Protein AF-A0A7S2BCW7-F1 (afdb_monomer)

Organism: NCBI:txid3111310

Radius of gyration: 16.43 Å; Cα contacts (8 Å, |Δi|>4): 64; chains: 1; bounding box: 41×32×44 Å

pLDDT: mean 91.64, std 8.92, range [43.31, 98.06]

Secondary structure (DSSP, 8-state):
--HHHHS-HHHHHHHH-TT---HHHHHHHHHHHH--SS--TTTSTTHHHHHHHHHHHHHHHHHHHH-TT-------HHHHHHHH-TTGGGS--

Structure (mmCIF, N/CA/C/O backbone):
data_AF-A0A7S2BCW7-F1
#
_entry.id   AF-A0A7S2BCW7-F1
#
loop_
_atom_site.group_PDB
_atom_site.id
_atom_site.type_symbol
_atom_site.label_atom_id
_atom_site.label_alt_id
_atom_site.label_comp_id
_atom_site.label_asym_id
_atom_site.label_entity_id
_atom_site.label_seq_id
_atom_site.pdbx_PDB_ins_code
_atom_site.Cartn_x
_atom_site.Cartn_y
_atom_site.Cartn_z
_atom_site.occupancy
_atom_site.B_iso_or_equiv
_atom_site.auth_seq_id
_atom_site.auth_comp_id
_atom_site.auth_asym_id
_atom_site.auth_atom_id
_atom_site.pdbx_PDB_model_num
ATOM 1 N N . MET A 1 1 ? -7.289 7.994 -0.092 1.00 60.62 1 MET A N 1
ATOM 2 C CA . MET A 1 1 ? -7.306 7.260 1.189 1.00 60.62 1 MET A CA 1
ATOM 3 C C . MET A 1 1 ? -6.208 7.841 2.072 1.00 60.62 1 MET A C 1
ATOM 5 O O . MET A 1 1 ? -5.054 7.478 1.920 1.00 60.62 1 MET A O 1
ATOM 9 N N 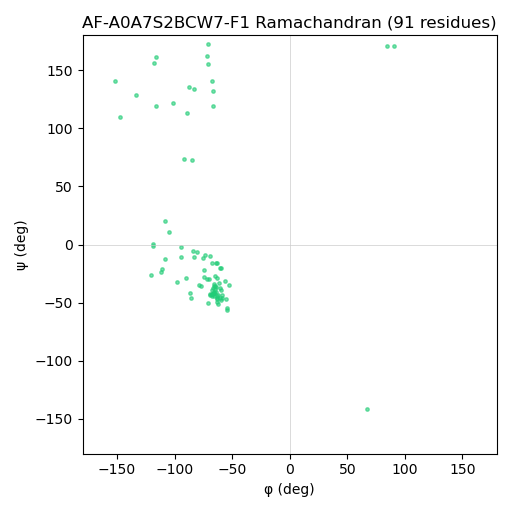. VAL A 1 2 ? -6.536 8.847 2.887 1.00 84.00 2 VAL A N 1
ATOM 10 C CA . VAL A 1 2 ? -5.533 9.628 3.645 1.00 84.00 2 VAL A CA 1
ATOM 11 C C . VAL A 1 2 ? -5.318 9.108 5.069 1.00 84.00 2 VAL A C 1
ATOM 13 O O . VAL A 1 2 ? -4.365 9.504 5.725 1.00 84.00 2 VAL A O 1
ATOM 16 N N . THR A 1 3 ? -6.169 8.188 5.537 1.00 93.50 3 THR A N 1
ATOM 17 C CA . THR A 1 3 ? -6.144 7.637 6.901 1.00 93.50 3 THR A CA 1
ATOM 18 C C . THR A 1 3 ? -4.784 7.052 7.267 1.00 93.50 3 THR A C 1
ATOM 20 O O . THR A 1 3 ? -4.176 7.514 8.221 1.00 93.50 3 THR A O 1
ATOM 23 N N . VAL A 1 4 ? -4.254 6.127 6.457 1.00 94.38 4 VAL A N 1
ATOM 24 C CA . VAL A 1 4 ? -2.934 5.500 6.683 1.00 94.38 4 VAL A CA 1
ATOM 25 C C . VAL A 1 4 ? -1.770 6.497 6.692 1.00 94.38 4 VAL A C 1
ATOM 27 O O . VAL A 1 4 ? -0.711 6.188 7.234 1.00 94.38 4 VAL A O 1
ATOM 30 N N . TYR A 1 5 ? -1.953 7.687 6.113 1.00 95.00 5 TYR A N 1
ATOM 31 C CA . TYR A 1 5 ? -0.960 8.764 6.117 1.00 95.00 5 TYR A CA 1
ATOM 32 C C . TYR A 1 5 ? -1.098 9.715 7.312 1.00 95.00 5 TYR A C 1
ATOM 34 O O . TYR A 1 5 ? -0.096 10.286 7.734 1.00 95.00 5 TYR A O 1
ATOM 42 N N . ASN A 1 6 ? -2.307 9.881 7.853 1.00 96.19 6 ASN A N 1
ATOM 43 C CA . ASN A 1 6 ? -2.622 10.928 8.829 1.00 96.19 6 ASN A CA 1
ATOM 44 C C . ASN A 1 6 ? -2.899 10.405 10.243 1.00 96.19 6 ASN A C 1
ATOM 46 O O . ASN A 1 6 ? -2.813 11.182 11.187 1.00 96.19 6 ASN A O 1
ATOM 50 N N . VAL A 1 7 ? -3.248 9.126 10.389 1.00 96.50 7 VAL A N 1
ATOM 51 C CA . VAL A 1 7 ? -3.581 8.505 11.675 1.00 96.50 7 VAL A CA 1
ATOM 52 C C . VAL A 1 7 ? -2.381 7.701 12.158 1.00 96.50 7 VAL A C 1
ATOM 54 O O . VAL A 1 7 ? -1.899 6.804 11.455 1.00 96.50 7 VAL A O 1
ATOM 57 N N . ASP A 1 8 ? -1.887 8.032 13.350 1.00 96.62 8 ASP A N 1
ATOM 58 C CA . ASP A 1 8 ? -0.762 7.325 13.955 1.00 96.62 8 ASP A CA 1
ATOM 59 C C . ASP A 1 8 ? -1.138 5.907 14.414 1.00 96.62 8 ASP A C 1
ATOM 61 O O . ASP A 1 8 ? -2.289 5.478 14.350 1.00 96.62 8 ASP A O 1
ATOM 65 N N . GLU A 1 9 ? -0.141 5.132 14.837 1.00 96.12 9 GLU A N 1
ATOM 66 C CA . GLU A 1 9 ? -0.348 3.734 15.216 1.00 96.12 9 GLU A CA 1
ATOM 67 C C . GLU A 1 9 ? -1.259 3.569 16.441 1.00 96.12 9 GLU A C 1
ATOM 69 O O . GLU A 1 9 ? -2.048 2.630 16.484 1.00 96.12 9 GLU A O 1
ATOM 74 N N . THR A 1 10 ? -1.168 4.465 17.427 1.00 97.75 10 THR A N 1
ATOM 75 C CA . THR A 1 10 ? -1.934 4.341 18.676 1.00 97.75 10 THR A CA 1
ATOM 76 C C . THR A 1 10 ? -3.404 4.619 18.411 1.00 97.75 10 THR A C 1
ATOM 78 O O . THR A 1 10 ? -4.265 3.816 18.771 1.00 97.75 10 THR A O 1
ATOM 81 N N . GLU A 1 11 ? -3.689 5.736 17.740 1.00 97.81 11 GLU A N 1
ATOM 82 C CA . GLU A 1 11 ? -5.048 6.099 17.350 1.00 97.81 11 GLU A CA 1
ATOM 83 C C . GLU A 1 11 ? -5.630 5.069 16.375 1.00 97.81 11 GLU A C 1
ATOM 85 O O . GLU A 1 11 ? -6.748 4.589 16.557 1.00 97.81 11 GLU A O 1
ATOM 90 N N . GLY A 1 12 ? -4.860 4.667 15.364 1.00 97.19 12 GLY A N 1
ATOM 91 C CA . GLY A 1 12 ? -5.336 3.739 14.351 1.00 97.19 12 GLY A CA 1
ATOM 92 C C . GLY A 1 12 ? -5.624 2.343 14.897 1.00 97.19 12 GLY A C 1
ATOM 93 O O . GLY A 1 12 ? -6.617 1.743 14.498 1.00 97.19 12 GLY A O 1
ATOM 94 N N . LYS A 1 13 ? -4.846 1.847 15.867 1.00 97.62 13 LYS A N 1
ATOM 95 C CA . LYS A 1 13 ? -5.170 0.588 16.556 1.00 97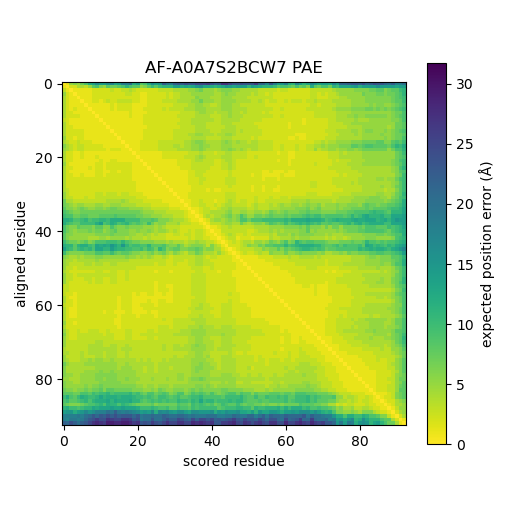.62 13 LYS A CA 1
ATOM 96 C C . LYS A 1 13 ? -6.441 0.686 17.391 1.00 97.62 13 LYS A C 1
ATOM 98 O O . LYS A 1 13 ? -7.229 -0.255 17.405 1.00 97.62 13 LYS A O 1
ATOM 103 N N . ALA A 1 14 ? -6.683 1.827 18.037 1.00 98.06 14 ALA A N 1
ATOM 104 C CA . ALA A 1 14 ? -7.923 2.052 18.776 1.00 98.06 14 ALA A CA 1
ATOM 105 C C . ALA A 1 14 ? -9.158 2.096 17.854 1.00 98.06 14 ALA A C 1
ATOM 107 O O . ALA A 1 14 ? -10.231 1.648 18.254 1.00 98.06 14 ALA A O 1
ATOM 108 N N . LEU A 1 15 ? -9.012 2.617 16.630 1.00 97.31 15 LEU A N 1
ATOM 109 C CA . LEU A 1 15 ? -10.106 2.757 15.662 1.00 97.31 15 LEU A CA 1
ATOM 110 C C . LEU A 1 15 ? -10.340 1.507 14.799 1.00 97.31 15 LEU A C 1
ATOM 112 O O . LEU A 1 15 ? -11.488 1.154 14.539 1.00 97.31 15 LEU A O 1
ATOM 116 N N . TYR A 1 16 ? -9.269 0.859 14.337 1.00 96.88 16 TYR A N 1
ATOM 117 C CA . TYR A 1 16 ? -9.306 -0.184 13.301 1.00 96.88 16 TYR A CA 1
ATOM 118 C C . TYR A 1 16 ? -8.783 -1.546 13.790 1.00 96.88 16 TYR A C 1
ATOM 120 O O . TYR A 1 16 ? -8.771 -2.515 13.032 1.00 96.88 16 TYR A O 1
ATOM 128 N N . 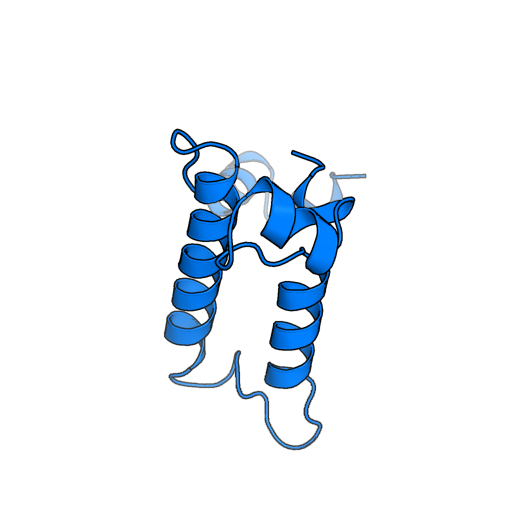GLY A 1 17 ? -8.379 -1.638 15.060 1.00 95.94 17 GLY A N 1
ATOM 129 C CA . GLY A 1 17 ? -7.877 -2.854 15.694 1.00 95.94 17 GLY A CA 1
ATOM 130 C C . GLY A 1 17 ? -6.362 -3.033 15.591 1.00 95.94 17 GLY A C 1
A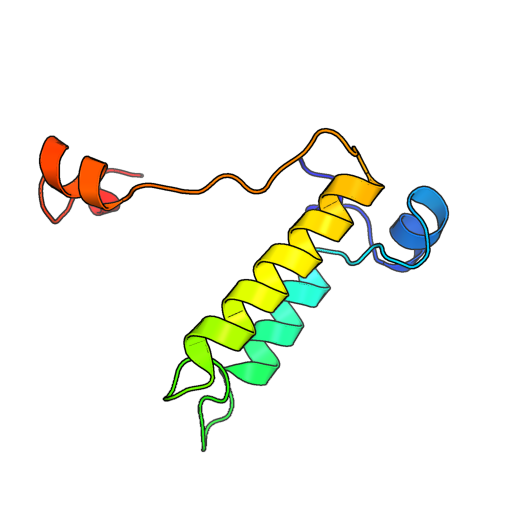TOM 131 O O . GLY A 1 17 ? -5.663 -2.329 14.862 1.00 95.94 17 GLY A O 1
ATOM 132 N N . ASP A 1 18 ? -5.851 -4.027 16.318 1.00 94.88 18 ASP A N 1
ATOM 133 C CA . ASP A 1 18 ? -4.411 -4.249 16.530 1.00 94.88 18 ASP A CA 1
ATOM 134 C C . ASP A 1 18 ? -3.597 -4.474 15.247 1.00 94.88 18 ASP A C 1
ATOM 136 O O . ASP A 1 18 ? -2.378 -4.295 15.247 1.00 94.88 18 ASP A O 1
ATOM 140 N N . ALA A 1 19 ? -4.262 -4.854 14.154 1.00 90.00 19 ALA A N 1
ATOM 141 C CA . ALA A 1 19 ? -3.644 -5.063 12.850 1.00 90.00 19 ALA A CA 1
ATOM 142 C C . ALA A 1 19 ? -3.300 -3.755 12.112 1.00 90.00 19 ALA A C 1
ATOM 144 O O . ALA A 1 19 ? -2.588 -3.800 11.111 1.00 90.00 19 ALA A O 1
ATOM 145 N N . TYR A 1 20 ? -3.783 -2.596 12.574 1.00 96.50 20 TYR A N 1
ATOM 146 C CA . TYR A 1 20 ? -3.486 -1.316 11.937 1.00 96.50 20 TYR A CA 1
ATOM 147 C C . TYR A 1 20 ? -2.006 -0.937 12.068 1.00 96.50 20 TYR A C 1
ATOM 149 O O . TYR A 1 20 ? -1.433 -0.935 13.161 1.00 96.50 20 TYR A O 1
ATOM 157 N N . LEU A 1 21 ? -1.410 -0.532 10.943 1.00 96.94 21 LEU A N 1
ATOM 158 C CA . LEU A 1 21 ? -0.054 0.004 10.864 1.00 96.94 21 LEU A CA 1
ATOM 159 C C . LEU A 1 21 ? -0.059 1.275 9.997 1.00 96.94 21 LEU A C 1
ATOM 161 O O . LEU A 1 21 ? -0.557 1.237 8.871 1.00 96.94 21 LEU A O 1
ATOM 165 N N . PRO A 1 22 ? 0.502 2.404 10.468 1.00 96.56 22 PRO A N 1
ATOM 166 C CA . PRO A 1 22 ? 0.554 3.631 9.677 1.00 96.56 22 PRO A CA 1
ATOM 167 C C . PRO A 1 22 ? 1.559 3.502 8.525 1.00 96.56 22 PRO A C 1
ATOM 169 O O . PRO A 1 22 ? 2.492 2.701 8.579 1.00 96.56 22 PRO A O 1
ATOM 172 N N . ILE A 1 23 ? 1.469 4.366 7.512 1.00 96.12 23 ILE A N 1
ATOM 173 C CA . ILE A 1 23 ? 2.399 4.351 6.367 1.00 96.12 23 ILE A CA 1
ATOM 174 C C . ILE A 1 23 ? 3.872 4.480 6.792 1.00 96.12 23 ILE A C 1
ATOM 176 O O . ILE A 1 23 ? 4.773 3.909 6.175 1.00 96.12 23 ILE A O 1
ATOM 180 N N . THR A 1 24 ? 4.129 5.192 7.894 1.00 96.69 24 THR A N 1
ATOM 181 C CA . THR A 1 24 ? 5.478 5.378 8.440 1.00 96.69 24 THR A CA 1
ATOM 182 C C . THR A 1 24 ? 6.095 4.071 8.935 1.00 96.69 24 THR A C 1
ATOM 184 O O . THR A 1 24 ? 7.319 3.939 8.887 1.00 96.69 24 THR A O 1
ATOM 187 N N . TYR A 1 25 ? 5.290 3.089 9.356 1.00 96.81 25 TYR A N 1
ATOM 188 C CA . TYR A 1 25 ? 5.767 1.743 9.674 1.00 96.81 25 TYR A CA 1
ATOM 189 C C . TYR A 1 25 ? 6.360 1.074 8.430 1.00 96.81 25 TYR A C 1
ATOM 191 O O . TYR A 1 25 ? 7.501 0.612 8.469 1.00 96.81 25 TYR A O 1
ATOM 199 N N . PHE A 1 26 ? 5.620 1.073 7.318 1.00 96.44 26 PHE A N 1
ATOM 200 C CA . PHE A 1 26 ? 6.049 0.436 6.073 1.00 96.44 26 PHE A CA 1
ATOM 201 C C . PHE A 1 26 ? 7.310 1.103 5.518 1.00 96.44 26 PHE A C 1
ATOM 203 O O . PHE A 1 26 ? 8.291 0.418 5.236 1.00 96.44 26 PHE A O 1
ATOM 210 N N . ALA A 1 27 ? 7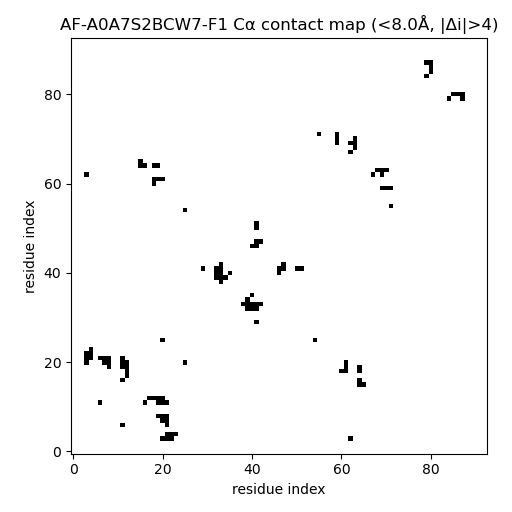.339 2.439 5.472 1.00 95.69 27 ALA A N 1
ATOM 211 C CA . ALA A 1 27 ? 8.508 3.189 5.013 1.00 95.69 27 ALA A CA 1
ATOM 212 C C . ALA A 1 27 ? 9.764 2.895 5.856 1.00 95.69 27 ALA A C 1
ATOM 214 O O . ALA A 1 27 ? 10.837 2.631 5.315 1.00 95.69 27 ALA A O 1
ATOM 215 N N . ARG A 1 28 ? 9.641 2.897 7.193 1.00 96.12 28 ARG A N 1
ATOM 216 C CA . ARG A 1 28 ? 10.767 2.601 8.098 1.00 96.12 28 ARG A CA 1
ATOM 217 C C . ARG A 1 28 ? 11.245 1.161 7.971 1.00 96.12 28 ARG A C 1
ATOM 219 O O . ARG A 1 28 ? 12.446 0.921 8.033 1.00 96.12 28 ARG A O 1
ATOM 226 N N . THR A 1 29 ? 10.327 0.212 7.843 1.00 95.81 29 THR A N 1
ATOM 227 C CA . THR A 1 29 ? 10.656 -1.213 7.754 1.00 95.81 29 THR A CA 1
ATOM 228 C C . THR A 1 29 ? 11.347 -1.540 6.433 1.00 95.81 29 THR A C 1
ATOM 230 O O . THR A 1 29 ? 12.392 -2.184 6.464 1.00 95.81 29 THR A O 1
ATOM 233 N N . HIS A 1 30 ? 10.860 -1.007 5.308 1.00 95.56 30 HIS A N 1
ATOM 234 C CA . HIS A 1 30 ? 11.544 -1.129 4.021 1.00 95.56 30 HIS A CA 1
ATOM 235 C C . HIS A 1 30 ? 12.951 -0.517 4.078 1.00 95.56 30 HIS A C 1
ATOM 237 O O . HIS A 1 30 ? 13.924 -1.176 3.730 1.00 95.56 30 HIS A O 1
ATOM 243 N N . LEU A 1 31 ? 13.085 0.708 4.611 1.00 94.38 31 LEU A N 1
ATOM 244 C CA . LEU A 1 31 ? 14.386 1.372 4.743 1.00 94.38 31 LEU A CA 1
ATOM 245 C C . LEU A 1 31 ? 15.371 0.556 5.593 1.00 94.38 31 LEU A C 1
ATOM 247 O O . LEU A 1 31 ? 16.531 0.412 5.223 1.00 94.38 31 LEU A O 1
ATOM 251 N N . LYS A 1 32 ? 14.925 -0.001 6.724 1.00 92.38 32 LYS A N 1
ATOM 252 C CA . LYS A 1 32 ? 15.766 -0.875 7.561 1.00 92.38 32 LYS A CA 1
ATOM 253 C C . LYS A 1 32 ? 16.228 -2.127 6.815 1.00 92.38 32 LYS A C 1
ATOM 255 O O . LYS A 1 32 ? 17.313 -2.619 7.097 1.00 92.38 32 LYS A O 1
ATOM 260 N N . GLY A 1 33 ? 15.399 -2.636 5.910 1.00 90.31 33 GLY A N 1
ATOM 261 C CA . GLY A 1 33 ? 15.683 -3.809 5.100 1.00 90.31 33 GLY A CA 1
ATOM 262 C C . GLY A 1 33 ? 16.643 -3.565 3.938 1.00 90.31 33 GLY A C 1
ATOM 263 O O . GLY A 1 33 ? 17.459 -4.430 3.636 1.00 90.31 33 GLY A O 1
ATOM 264 N N . SER A 1 34 ? 16.564 -2.391 3.311 1.00 91.56 34 SER A N 1
ATOM 265 C CA . SER A 1 34 ? 17.266 -2.104 2.057 1.00 91.56 34 SER A CA 1
ATOM 266 C C . SER A 1 34 ? 18.451 -1.143 2.176 1.00 91.56 34 SER A C 1
ATOM 268 O O . SER A 1 34 ? 19.187 -0.968 1.214 1.00 91.56 34 SER A O 1
ATOM 270 N N . ALA A 1 35 ? 18.622 -0.449 3.307 1.00 90.19 35 ALA A N 1
ATOM 271 C CA . ALA A 1 35 ? 19.611 0.632 3.434 1.00 90.19 35 ALA A CA 1
ATOM 272 C C . ALA A 1 35 ? 20.868 0.261 4.234 1.00 90.19 35 ALA A C 1
ATOM 274 O O . ALA A 1 35 ? 21.641 1.154 4.604 1.00 90.19 35 ALA A O 1
ATOM 275 N N . ALA A 1 36 ? 21.080 -1.020 4.550 1.00 86.88 36 ALA A N 1
ATOM 276 C CA . ALA A 1 36 ? 22.329 -1.429 5.176 1.00 86.88 36 ALA A CA 1
ATOM 277 C C . ALA A 1 36 ? 23.489 -1.256 4.177 1.00 86.88 36 ALA A C 1
ATOM 279 O O . ALA A 1 36 ? 23.342 -1.439 2.972 1.00 86.88 36 ALA A O 1
ATOM 280 N N . LYS A 1 37 ? 24.645 -0.801 4.672 1.00 85.56 37 LYS A N 1
ATOM 281 C CA . LYS A 1 37 ? 25.791 -0.441 3.813 1.00 85.56 37 LYS A CA 1
ATOM 282 C C . LYS A 1 37 ? 26.513 -1.657 3.240 1.00 85.56 37 LYS A C 1
ATOM 284 O O . LYS A 1 37 ? 27.280 -1.521 2.294 1.00 85.56 37 LYS A O 1
ATOM 289 N N . ASP A 1 38 ? 26.347 -2.794 3.894 1.00 87.56 38 ASP A N 1
ATOM 290 C CA . ASP A 1 38 ? 27.031 -4.050 3.635 1.00 87.56 38 ASP A CA 1
ATOM 291 C C . ASP A 1 38 ? 26.196 -5.012 2.788 1.00 87.56 38 ASP A C 1
ATOM 293 O O . ASP A 1 38 ? 26.782 -5.759 2.007 1.00 87.56 38 ASP A O 1
ATOM 297 N N . CYS A 1 39 ? 24.864 -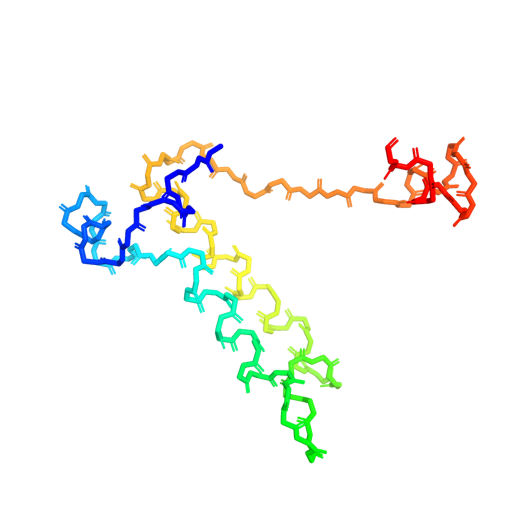4.995 2.911 1.00 82.56 39 CYS A N 1
ATOM 298 C CA . CYS A 1 39 ? 23.946 -5.862 2.167 1.00 82.56 39 CYS A CA 1
ATOM 299 C C . CYS A 1 39 ? 22.570 -5.206 1.965 1.00 82.56 39 CYS A C 1
ATOM 301 O O . CYS A 1 39 ? 22.015 -4.632 2.898 1.00 82.56 39 CYS A O 1
ATOM 303 N N . ASP A 1 40 ? 21.962 -5.385 0.790 1.00 87.25 40 ASP A N 1
ATOM 304 C CA . ASP A 1 40 ? 20.526 -5.157 0.618 1.00 87.25 40 ASP A CA 1
ATOM 305 C C . ASP A 1 40 ? 19.774 -6.457 0.934 1.00 87.25 40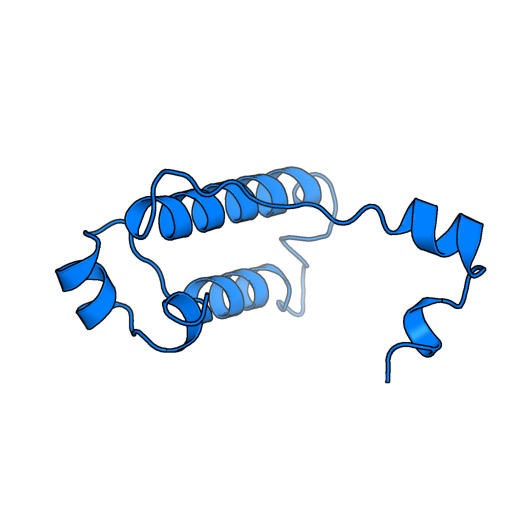 ASP A C 1
ATOM 307 O O . ASP A 1 40 ? 19.902 -7.460 0.232 1.00 87.25 40 ASP A O 1
ATOM 311 N N . HIS A 1 41 ? 18.996 -6.473 2.016 1.00 87.50 41 HIS A N 1
ATOM 312 C CA . HIS A 1 41 ? 18.274 -7.680 2.423 1.00 87.50 41 HIS A CA 1
ATOM 313 C C . HIS A 1 41 ? 16.933 -7.853 1.697 1.00 87.50 41 HIS A C 1
ATOM 315 O O . HIS A 1 41 ? 16.252 -8.852 1.919 1.00 87.50 41 HIS A O 1
ATOM 321 N N . TRP A 1 42 ? 16.514 -6.873 0.895 1.00 90.62 42 TRP A N 1
ATOM 322 C CA . TRP A 1 42 ? 15.157 -6.765 0.357 1.00 90.62 42 TRP A CA 1
ATOM 323 C C . TRP A 1 42 ? 15.096 -6.770 -1.159 1.00 90.62 42 TRP A C 1
ATOM 325 O O . TRP A 1 42 ? 14.071 -7.183 -1.693 1.00 90.62 42 TRP A O 1
ATOM 335 N N . HIS A 1 43 ? 16.148 -6.344 -1.850 1.00 92.25 43 HIS A N 1
ATOM 336 C CA . HIS A 1 43 ? 16.172 -6.286 -3.311 1.00 92.25 43 HIS A CA 1
ATOM 337 C C . HIS A 1 43 ? 17.131 -7.299 -3.937 1.00 92.25 43 HIS A C 1
ATOM 339 O O . HIS A 1 43 ? 16.902 -7.717 -5.072 1.00 92.25 43 HIS A O 1
ATOM 345 N N . ASP A 1 44 ? 18.151 -7.755 -3.207 1.00 84.00 44 ASP A N 1
ATOM 346 C CA . ASP A 1 44 ? 19.133 -8.685 -3.755 1.00 84.00 44 ASP A CA 1
ATOM 347 C C . ASP A 1 44 ? 18.704 -10.156 -3.608 1.00 84.00 44 ASP A C 1
ATOM 349 O O . ASP A 1 44 ? 18.254 -10.636 -2.562 1.00 84.00 44 ASP A O 1
ATOM 353 N N . GLY A 1 45 ? 18.888 -10.914 -4.691 1.00 83.25 45 GLY A N 1
ATOM 354 C CA . GLY A 1 45 ? 18.726 -12.366 -4.708 1.00 83.25 45 GLY A CA 1
ATOM 355 C C . GLY A 1 45 ? 17.287 -12.852 -4.503 1.00 83.25 45 GLY A C 1
ATOM 356 O O . GLY A 1 45 ? 16.326 -12.299 -5.032 1.00 83.25 45 GLY A O 1
ATOM 357 N N . ALA A 1 46 ? 17.136 -13.953 -3.763 1.00 82.25 46 ALA A N 1
ATOM 358 C CA . ALA A 1 46 ? 15.851 -14.636 -3.594 1.00 82.25 46 ALA A CA 1
ATOM 359 C C . ALA A 1 46 ? 14.861 -13.895 -2.669 1.00 82.25 46 ALA A C 1
ATOM 361 O O . ALA A 1 46 ? 13.696 -14.285 -2.590 1.00 82.25 46 ALA A O 1
ATOM 362 N N . GLY A 1 47 ? 15.306 -12.842 -1.973 1.00 82.38 47 GLY A N 1
ATOM 363 C CA . GLY A 1 47 ? 14.480 -12.081 -1.035 1.00 82.38 47 GLY A CA 1
ATOM 364 C C . GLY A 1 47 ? 13.465 -11.158 -1.710 1.00 82.38 47 GLY A C 1
ATOM 365 O O . GLY A 1 47 ? 12.393 -10.934 -1.149 1.00 82.38 47 GLY A O 1
ATOM 366 N N . ILE A 1 48 ? 13.752 -10.680 -2.929 1.00 91.75 48 ILE A N 1
ATOM 367 C CA . ILE A 1 48 ? 12.993 -9.592 -3.566 1.00 91.75 48 ILE A CA 1
ATOM 368 C C . ILE A 1 48 ? 11.492 -9.849 -3.646 1.00 91.75 48 ILE A C 1
ATOM 370 O O . ILE A 1 48 ? 10.696 -9.081 -3.103 1.00 91.75 48 ILE A O 1
ATOM 374 N N . MET A 1 49 ? 11.099 -10.965 -4.256 1.00 93.31 49 MET A N 1
ATOM 375 C CA . MET A 1 49 ? 9.688 -11.276 -4.466 1.00 93.31 49 MET A CA 1
ATOM 376 C C . MET A 1 49 ? 8.964 -11.539 -3.149 1.00 93.31 49 MET A C 1
ATOM 378 O O . MET A 1 49 ? 7.850 -11.065 -2.951 1.00 93.31 49 MET A O 1
ATOM 382 N N . VAL A 1 50 ? 9.586 -12.281 -2.233 1.00 92.38 50 VAL A N 1
ATOM 383 C CA . VAL A 1 50 ? 8.935 -12.685 -0.981 1.00 92.38 50 VAL A CA 1
ATOM 384 C C . VAL A 1 50 ? 8.729 -11.478 -0.064 1.00 92.38 50 VAL A C 1
ATOM 386 O O . VAL A 1 50 ? 7.639 -11.307 0.490 1.00 92.38 50 VAL A O 1
ATOM 389 N N . HIS A 1 51 ? 9.728 -10.598 0.049 1.00 93.94 51 HIS A N 1
ATOM 390 C CA . HIS A 1 51 ? 9.602 -9.380 0.844 1.00 93.94 51 HIS A CA 1
ATOM 391 C C . HIS A 1 51 ? 8.524 -8.455 0.279 1.00 93.94 51 HIS A C 1
ATOM 393 O O . HIS A 1 51 ? 7.616 -8.085 1.019 1.00 93.94 51 HIS A O 1
ATOM 399 N N . HIS A 1 52 ? 8.534 -8.168 -1.024 1.00 96.56 52 HIS A N 1
ATOM 400 C CA . HIS A 1 52 ? 7.563 -7.245 -1.617 1.00 96.56 52 HIS A CA 1
ATOM 401 C C . HIS A 1 52 ? 6.134 -7.797 -1.593 1.00 96.56 52 HIS A C 1
ATOM 403 O O . HIS A 1 52 ? 5.220 -7.080 -1.196 1.00 96.56 52 HIS A O 1
ATOM 409 N N . MET A 1 53 ? 5.931 -9.083 -1.907 1.00 96.38 53 MET A N 1
ATOM 410 C CA . MET A 1 53 ? 4.601 -9.701 -1.835 1.00 96.38 53 MET A CA 1
ATOM 411 C C . MET A 1 53 ? 4.041 -9.704 -0.411 1.00 96.38 53 MET A C 1
ATOM 413 O O . MET A 1 53 ? 2.873 -9.375 -0.210 1.00 96.38 53 MET A O 1
ATOM 417 N N . SER A 1 54 ? 4.861 -10.041 0.591 1.00 95.00 54 SER A N 1
ATOM 418 C CA . SER A 1 54 ? 4.411 -10.005 1.989 1.00 95.00 54 SER A CA 1
ATOM 419 C C . SER A 1 54 ? 4.080 -8.583 2.447 1.00 95.00 54 SER A C 1
ATOM 421 O O . SER A 1 54 ? 3.099 -8.383 3.162 1.00 95.00 54 SER A O 1
ATOM 423 N N . PHE A 1 55 ? 4.831 -7.586 1.973 1.00 95.81 55 PHE A N 1
ATOM 424 C CA . PHE A 1 55 ? 4.548 -6.176 2.222 1.00 95.81 55 PHE A CA 1
ATOM 425 C C . PHE A 1 55 ? 3.250 -5.694 1.579 1.00 95.81 55 PHE A C 1
ATOM 427 O O . PHE A 1 55 ? 2.465 -5.021 2.245 1.00 95.81 55 PHE A O 1
ATOM 434 N N . THR A 1 56 ? 2.990 -6.068 0.326 1.00 96.94 56 THR A N 1
ATOM 435 C CA . THR A 1 56 ? 1.733 -5.754 -0.361 1.00 96.94 56 THR A CA 1
ATOM 436 C C . THR A 1 56 ? 0.537 -6.355 0.373 1.00 96.94 56 THR A C 1
ATOM 438 O O . THR A 1 56 ? -0.431 -5.642 0.619 1.00 96.94 56 THR A O 1
ATOM 441 N N . LEU A 1 57 ? 0.620 -7.624 0.787 1.00 97.00 57 LEU A N 1
ATOM 442 C CA . LEU A 1 57 ? -0.452 -8.296 1.531 1.00 97.00 57 LEU A CA 1
ATOM 443 C C . LEU A 1 57 ? -0.680 -7.673 2.914 1.00 97.00 57 LEU A C 1
ATOM 445 O O . LEU A 1 57 ? -1.819 -7.479 3.329 1.00 97.00 57 LEU A O 1
ATOM 449 N N . ALA A 1 58 ? 0.394 -7.327 3.629 1.00 96.25 58 ALA A N 1
ATOM 450 C CA . ALA A 1 58 ? 0.283 -6.657 4.922 1.00 96.25 58 ALA A CA 1
ATOM 451 C C . ALA A 1 58 ? -0.357 -5.269 4.785 1.00 96.25 58 ALA A C 1
ATOM 453 O O . ALA A 1 58 ? -1.201 -4.895 5.597 1.00 96.25 58 ALA A O 1
ATOM 454 N N . PHE A 1 59 ? 0.011 -4.512 3.749 1.00 96.81 59 PHE A N 1
ATOM 455 C CA . PHE A 1 59 ? -0.599 -3.214 3.492 1.00 96.81 59 PHE A CA 1
ATOM 456 C C . PHE A 1 59 ? -2.071 -3.353 3.089 1.00 96.81 59 PHE A C 1
ATOM 458 O O . PHE A 1 59 ? -2.907 -2.636 3.630 1.00 96.81 59 PHE A O 1
ATOM 465 N N . GLU A 1 60 ? -2.414 -4.320 2.234 1.00 96.88 60 GLU A N 1
ATOM 466 C CA . GLU A 1 60 ? -3.807 -4.633 1.894 1.00 96.88 60 GLU A CA 1
ATOM 467 C C . GLU A 1 60 ? -4.646 -4.931 3.140 1.00 96.88 60 GLU A C 1
ATOM 469 O O . GLU A 1 60 ? -5.717 -4.351 3.308 1.00 96.88 60 GLU A O 1
ATOM 474 N N . ALA A 1 61 ? -4.133 -5.764 4.051 1.00 95.94 61 ALA A N 1
ATOM 475 C CA . ALA A 1 61 ? -4.814 -6.101 5.297 1.00 95.94 61 ALA A CA 1
ATOM 476 C C . ALA A 1 61 ? -5.081 -4.860 6.170 1.00 95.94 61 ALA A C 1
ATOM 478 O O . ALA A 1 61 ? -6.165 -4.729 6.740 1.00 95.94 61 ALA A O 1
ATOM 479 N N . VAL A 1 62 ? -4.138 -3.910 6.230 1.00 96.81 62 VAL A N 1
ATOM 480 C CA . VAL A 1 62 ? -4.349 -2.620 6.911 1.00 96.81 62 VAL A CA 1
ATOM 481 C C . VAL A 1 62 ? -5.463 -1.815 6.238 1.00 96.81 62 VAL A C 1
ATOM 483 O O . VAL A 1 62 ? -6.322 -1.261 6.923 1.00 96.81 62 VAL A O 1
ATOM 486 N N . LEU A 1 63 ? -5.484 -1.751 4.903 1.00 96.00 63 LEU A N 1
ATOM 487 C CA . LEU A 1 63 ? -6.544 -1.047 4.174 1.00 96.00 63 LEU A CA 1
ATOM 488 C C . LEU A 1 63 ? -7.911 -1.712 4.385 1.00 96.00 63 LEU A C 1
ATOM 490 O O . LEU A 1 63 ? -8.907 -1.008 4.551 1.00 96.00 63 LEU A O 1
ATOM 494 N N . GLN A 1 64 ? -7.952 -3.043 4.440 1.00 96.12 64 GLN A N 1
ATOM 495 C CA . GLN A 1 64 ? -9.162 -3.830 4.678 1.00 96.12 64 GLN A CA 1
ATOM 496 C C . GLN A 1 64 ? -9.689 -3.709 6.112 1.00 96.12 64 GLN A C 1
ATOM 498 O O . GLN A 1 64 ? -10.904 -3.741 6.306 1.00 96.12 64 GLN A O 1
ATOM 503 N N . ALA A 1 65 ? -8.816 -3.482 7.099 1.00 94.19 65 ALA A N 1
ATOM 504 C CA . ALA A 1 65 ? -9.227 -3.145 8.465 1.00 94.19 65 ALA A CA 1
ATOM 505 C C . ALA A 1 65 ? -9.994 -1.808 8.534 1.00 94.19 65 ALA A C 1
ATOM 507 O O . ALA A 1 65 ? -10.857 -1.629 9.391 1.00 94.19 65 ALA A O 1
ATOM 508 N N . ILE A 1 66 ? -9.714 -0.880 7.610 1.00 95.00 66 ILE A N 1
ATOM 509 C CA . ILE A 1 66 ? -10.431 0.399 7.476 1.00 95.00 66 ILE A CA 1
ATOM 510 C C . ILE A 1 66 ? -11.686 0.229 6.609 1.00 95.00 66 ILE A C 1
ATOM 512 O O . ILE A 1 66 ? -12.754 0.745 6.938 1.00 95.00 66 ILE A O 1
ATOM 516 N N . ASN A 1 67 ? -11.560 -0.460 5.472 1.00 95.19 67 ASN A N 1
ATOM 517 C CA . ASN A 1 67 ? -12.661 -0.760 4.564 1.00 95.19 67 ASN A CA 1
ATOM 518 C C . ASN A 1 67 ? -12.439 -2.124 3.878 1.00 95.19 67 ASN A C 1
ATOM 520 O O . ASN A 1 67 ? -11.614 -2.215 2.965 1.00 95.19 67 ASN A O 1
ATOM 524 N N . PRO A 1 68 ? -13.236 -3.154 4.217 1.00 95.44 68 PRO A N 1
ATOM 525 C CA . PRO A 1 68 ? -13.013 -4.527 3.760 1.00 95.44 68 PRO A CA 1
ATOM 526 C C . PRO A 1 68 ? -13.259 -4.750 2.261 1.00 95.44 68 PRO A C 1
ATOM 528 O O . PRO A 1 68 ? -12.935 -5.814 1.747 1.00 95.44 68 PRO A O 1
ATOM 531 N N . SER A 1 69 ? -13.834 -3.778 1.544 1.00 97.00 69 SER A N 1
ATOM 532 C CA . SER A 1 69 ? -14.039 -3.869 0.087 1.00 97.00 69 SER A CA 1
ATOM 533 C C . SER A 1 69 ? -12.794 -3.532 -0.740 1.00 97.00 69 SER A C 1
ATOM 535 O O . SER A 1 69 ? -12.824 -3.653 -1.963 1.00 97.00 69 SER A O 1
ATOM 537 N N . ILE A 1 70 ? -11.716 -3.073 -0.099 1.00 95.62 70 ILE A N 1
ATOM 538 C CA . ILE A 1 70 ? -10.511 -2.624 -0.792 1.00 95.62 70 ILE A CA 1
ATOM 539 C C . ILE A 1 70 ? -9.618 -3.810 -1.138 1.00 95.62 70 ILE A C 1
ATOM 541 O O . ILE A 1 70 ? -9.322 -4.658 -0.298 1.00 95.62 70 ILE A O 1
ATOM 545 N N . SER A 1 71 ? -9.144 -3.803 -2.378 1.00 96.38 71 SER A N 1
ATOM 546 C CA . SER A 1 71 ? -8.039 -4.626 -2.851 1.00 96.38 71 SER A CA 1
ATOM 547 C C . SER A 1 71 ? -6.893 -3.740 -3.322 1.00 96.38 71 SER A C 1
ATOM 549 O O . SER A 1 71 ? -7.113 -2.596 -3.736 1.00 96.38 71 SER A O 1
ATOM 551 N N . MET A 1 72 ? -5.677 -4.272 -3.318 1.00 9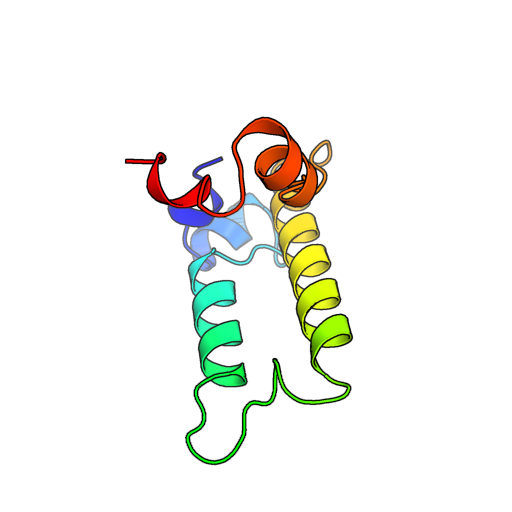5.25 72 MET A N 1
ATOM 552 C CA . MET A 1 72 ? -4.512 -3.570 -3.836 1.00 95.25 72 MET A CA 1
ATOM 553 C C . MET A 1 72 ? -4.624 -3.383 -5.351 1.00 95.25 72 MET A C 1
ATOM 555 O O . MET A 1 72 ? -4.684 -4.370 -6.089 1.00 95.25 72 MET A O 1
ATOM 559 N N . PRO A 1 73 ? -4.641 -2.134 -5.850 1.00 95.50 73 PRO A N 1
ATOM 560 C CA . PRO A 1 73 ? -4.510 -1.902 -7.274 1.00 95.50 73 PRO A CA 1
ATOM 561 C C . PRO A 1 73 ? -3.073 -2.202 -7.709 1.00 95.50 73 PRO A C 1
ATOM 563 O O . PRO A 1 73 ? -2.127 -2.082 -6.928 1.00 95.50 73 PRO A O 1
ATOM 566 N N . TYR A 1 74 ? -2.912 -2.537 -8.984 1.00 95.62 74 TYR A N 1
ATOM 567 C CA . TYR A 1 74 ? -1.611 -2.600 -9.635 1.00 95.62 74 TYR A CA 1
ATOM 568 C C . TYR A 1 74 ? -1.544 -1.558 -10.747 1.00 95.62 74 TYR A C 1
ATOM 570 O O . TYR A 1 74 ? -2.566 -1.061 -11.225 1.00 95.62 74 TYR A O 1
ATOM 578 N N . TRP A 1 75 ? -0.324 -1.241 -11.155 1.00 95.00 75 TRP A N 1
ATOM 579 C CA . TRP A 1 75 ? -0.065 -0.357 -12.274 1.00 95.00 75 TRP A CA 1
ATOM 580 C C . TRP A 1 75 ? 0.647 -1.119 -13.383 1.00 95.00 75 TRP A C 1
ATOM 582 O O . TRP A 1 75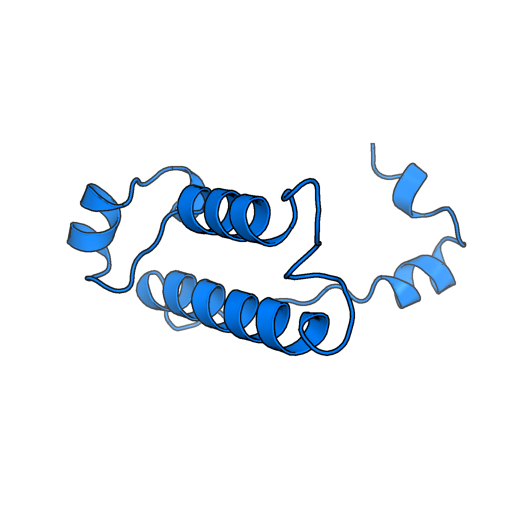 ? 1.756 -1.616 -13.187 1.00 95.00 75 TRP A O 1
ATOM 592 N N . GLU A 1 76 ? 0.011 -1.186 -14.552 1.00 94.56 76 GLU A N 1
ATOM 593 C CA . GLU A 1 76 ? 0.599 -1.789 -15.744 1.00 94.56 76 GLU A CA 1
ATOM 594 C C . GLU A 1 76 ? 1.469 -0.788 -16.511 1.00 94.56 76 GLU A C 1
ATOM 596 O O . GLU A 1 76 ? 1.110 -0.299 -17.581 1.00 94.56 76 GLU A O 1
ATOM 601 N N . TYR A 1 77 ? 2.635 -0.475 -15.957 1.00 92.31 77 TYR A N 1
ATOM 602 C CA . TYR A 1 77 ? 3.539 0.525 -16.528 1.00 92.31 77 TYR A CA 1
ATOM 603 C C . TYR A 1 77 ? 4.099 0.137 -17.913 1.00 92.31 77 TYR A C 1
ATOM 605 O O . TYR A 1 77 ? 4.602 0.999 -18.637 1.00 92.31 77 TYR A O 1
ATOM 613 N N . SER A 1 78 ? 4.016 -1.139 -18.327 1.00 93.12 78 SER A N 1
ATOM 614 C CA . SER A 1 78 ? 4.433 -1.552 -19.676 1.00 93.12 78 SER A CA 1
ATOM 615 C C . SER A 1 78 ? 3.460 -1.077 -20.759 1.00 93.12 78 SER A C 1
ATOM 617 O O . SER A 1 78 ? 3.885 -0.767 -21.874 1.00 93.12 78 SER A O 1
ATOM 619 N N . LEU A 1 79 ? 2.172 -0.938 -20.422 1.00 94.38 79 LEU A N 1
ATOM 620 C CA . LEU A 1 79 ? 1.168 -0.369 -21.317 1.00 94.38 79 LEU A CA 1
ATOM 621 C C . LEU A 1 79 ? 1.427 1.122 -21.547 1.00 94.38 79 LEU A C 1
ATOM 623 O O . LEU A 1 79 ? 1.326 1.596 -22.679 1.00 94.38 79 LEU A O 1
ATOM 627 N N . ASP A 1 80 ? 1.828 1.845 -20.503 1.00 93.00 80 ASP A N 1
ATOM 628 C CA . ASP A 1 80 ? 2.214 3.252 -20.625 1.00 93.00 80 ASP A CA 1
ATOM 629 C C . ASP A 1 80 ? 3.476 3.403 -21.476 1.00 93.00 80 ASP A C 1
ATOM 631 O O . ASP A 1 80 ? 3.522 4.245 -22.374 1.00 93.00 80 ASP A O 1
ATOM 635 N N . ALA A 1 81 ? 4.462 2.521 -21.292 1.00 92.88 81 ALA A N 1
ATOM 636 C CA . ALA A 1 81 ? 5.642 2.485 -22.153 1.00 92.88 81 ALA A CA 1
ATOM 637 C C . ALA A 1 81 ? 5.304 2.196 -23.623 1.00 92.88 81 ALA A C 1
ATOM 639 O O . ALA A 1 81 ? 5.910 2.790 -24.516 1.00 92.88 81 ALA A O 1
ATOM 640 N N . TYR A 1 82 ? 4.329 1.324 -23.882 1.00 93.88 82 TYR A N 1
ATOM 641 C CA . TYR A 1 82 ? 3.850 1.035 -25.232 1.00 93.88 82 TYR A CA 1
ATOM 642 C C . TYR A 1 82 ? 3.122 2.234 -25.863 1.00 93.88 82 TYR A C 1
ATOM 644 O O . TYR A 1 82 ? 3.381 2.565 -27.019 1.00 93.88 82 TYR A O 1
ATOM 652 N N . ASN A 1 83 ? 2.246 2.906 -25.111 1.00 94.50 83 ASN A N 1
ATOM 653 C CA . ASN A 1 83 ? 1.413 3.999 -25.623 1.00 94.50 83 ASN A CA 1
ATOM 654 C C . ASN A 1 83 ? 2.160 5.337 -25.749 1.00 94.50 83 ASN A C 1
ATOM 656 O O . ASN A 1 83 ? 1.881 6.108 -26.667 1.00 94.50 83 ASN A O 1
ATOM 660 N N . PHE A 1 84 ? 3.087 5.624 -24.832 1.00 92.06 84 PHE A N 1
ATOM 661 C CA . PHE A 1 84 ? 3.723 6.941 -24.685 1.00 92.06 84 PHE A CA 1
ATOM 662 C C . PHE A 1 84 ? 5.251 6.916 -24.892 1.00 92.06 84 PHE A C 1
ATOM 664 O O . PHE A 1 84 ? 5.899 7.963 -24.859 1.00 92.06 84 PHE A O 1
ATOM 671 N N . GLY A 1 85 ? 5.836 5.741 -25.155 1.00 91.88 85 GLY A N 1
ATOM 672 C CA . GLY A 1 85 ? 7.273 5.551 -25.376 1.00 91.88 85 GLY A CA 1
ATOM 673 C C . GLY A 1 85 ? 8.077 5.385 -24.081 1.00 91.88 85 GLY A C 1
ATOM 674 O O . GLY A 1 85 ? 7.577 5.597 -22.984 1.00 91.88 85 GLY A O 1
ATOM 675 N N . SER A 1 86 ? 9.361 5.024 -24.187 1.00 88.12 86 SER A N 1
ATOM 676 C CA . SER A 1 86 ? 10.204 4.623 -23.039 1.00 88.12 86 SER A CA 1
ATOM 677 C C . SER A 1 86 ? 10.439 5.701 -21.973 1.00 88.12 86 SER A C 1
ATOM 679 O O . SER A 1 86 ? 10.877 5.376 -20.875 1.00 88.12 86 SER A O 1
ATOM 681 N N . ASN A 1 87 ? 10.160 6.969 -22.285 1.00 88.56 87 ASN A N 1
ATOM 682 C CA . ASN A 1 87 ? 10.374 8.114 -21.395 1.00 88.56 87 ASN A CA 1
ATOM 683 C C . ASN A 1 87 ? 9.052 8.687 -20.855 1.00 88.56 87 ASN A C 1
ATOM 685 O O . ASN A 1 87 ? 9.011 9.843 -20.439 1.00 88.56 87 ASN A O 1
ATOM 689 N N . TRP A 1 88 ? 7.966 7.907 -20.879 1.00 88.19 88 TRP A N 1
ATOM 690 C CA . TRP A 1 88 ? 6.633 8.333 -20.436 1.00 88.19 88 TRP A CA 1
ATOM 691 C C . TRP A 1 88 ? 6.628 8.928 -19.017 1.00 88.19 88 TRP A C 1
ATOM 693 O O . TRP A 1 88 ? 5.930 9.903 -18.757 1.00 88.19 88 TRP A O 1
ATOM 703 N N . PHE A 1 89 ? 7.478 8.410 -18.127 1.00 82.44 89 PHE A N 1
ATOM 704 C CA . PHE A 1 89 ? 7.600 8.859 -16.737 1.00 82.44 89 PHE A CA 1
ATOM 705 C C . PHE A 1 89 ? 8.166 10.281 -16.588 1.00 82.44 89 PHE A C 1
ATOM 707 O O . PHE A 1 89 ? 8.064 10.868 -15.520 1.00 82.44 89 PHE A O 1
ATOM 714 N N . GLN A 1 90 ? 8.779 10.845 -17.634 1.00 81.56 90 GLN A N 1
ATOM 715 C CA . GLN A 1 90 ? 9.287 12.223 -17.621 1.00 81.56 90 GLN A CA 1
ATOM 716 C C . GLN A 1 90 ? 8.197 13.253 -17.937 1.00 81.56 90 GLN A C 1
ATOM 718 O O . GLN A 1 90 ? 8.435 14.447 -17.799 1.00 81.56 90 GLN A O 1
ATOM 723 N N . GLN A 1 91 ? 7.024 12.809 -18.396 1.00 62.78 91 GLN A N 1
ATOM 724 C CA . GLN A 1 91 ? 5.906 13.692 -18.739 1.00 62.78 91 GLN A CA 1
ATOM 725 C C . GLN A 1 91 ? 4.903 13.861 -17.590 1.00 62.78 91 GLN A C 1
ATOM 727 O O . GLN A 1 91 ? 3.937 14.605 -17.733 1.00 62.78 91 GLN A O 1
ATOM 732 N N . SER A 1 92 ? 5.114 13.182 -16.460 1.00 54.81 92 SER A N 1
ATOM 733 C CA . SER A 1 92 ? 4.336 13.372 -15.237 1.00 54.81 92 SER A CA 1
ATOM 734 C C . SER A 1 92 ? 5.003 14.416 -14.335 1.00 54.81 92 SER A C 1
ATOM 736 O O . SER A 1 92 ? 5.609 14.061 -13.325 1.00 54.81 92 SER A O 1
ATOM 738 N N . GLU A 1 93 ? 4.900 15.687 -14.719 1.00 43.31 93 GLU A N 1
ATOM 739 C CA . GLU A 1 93 ? 5.065 16.852 -13.832 1.00 43.31 93 GLU A CA 1
ATOM 740 C C . GLU A 1 93 ? 3.855 17.782 -13.964 1.00 43.31 93 GLU A C 1
ATOM 742 O O . GLU A 1 93 ? 3.452 18.076 -15.115 1.00 43.31 93 GLU A O 1
#

Sequence (93 aa):
MVTVYNVDETEGKALYGDAYLPITYFARTHLKGSAAKDCDHWHDGAGIMVHHMSFTLAFEAVLQAINPSISMPYWEYSLDAYNFGSNWFQQSE

Mean predicted aligned error: 4.62 Å

InterPro domains:
  IPR002227 Tyrosinase copper-binding domain [PF00264] (25-80)
  IPR008922 Di-copper centre-containing domain superfamily [G3DSA:1.10.1280.10] (4-92)
  IPR008922 Di-copper centre-containing domain superfamily [SSF48056] (22-87)

Foldseek 3Di:
DCCLVPPAQVRLCVVLNNLAHHPVVLVVVCCVQQVDPPDRNACDDPNPVVNVVVSQVSVQVNVCSVPVVDDDDDDPVVVQCVPPNPCSVVPPD

Solvent-accessible surface area (backbone atoms only — not comparable to full-atom values): 5504 Å² total; per-residue (Å²): 136,60,58,50,78,72,40,51,50,70,62,32,22,75,75,43,33,86,76,36,63,22,49,66,54,55,57,51,51,51,46,68,36,47,63,47,93,87,51,46,63,36,68,51,76,85,33,26,65,59,49,51,52,52,49,52,52,53,50,35,52,30,48,26,50,76,41,74,87,56,72,78,82,83,80,70,62,68,58,47,34,70,76,61,34,94,64,42,79,76,68,77,121